Protein AF-A0A4R7T7I4-F1 (afdb_monomer_lite)

Secondary structure (DSSP, 8-state):
--------HHHHHHHHHHHHHHHHHHHHTTSEEEEEEE-TTS-EEEEEEE-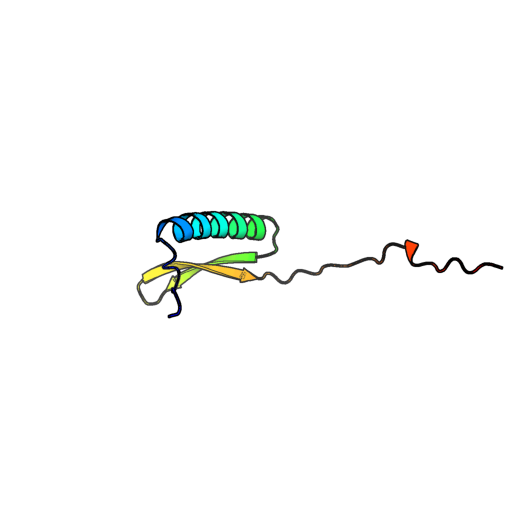------PPPGGG------

pLDDT: mean 71.57, std 10.82, range [38.09, 83.94]

InterPro domains:
  IPR036388 Winged helix-like DNA-binding domain superfamily [G3DSA:1.10.10.10] (3-64)
  IPR036390 Winged helix DNA-binding domain superfamily [SSF46785] (13-66)

Organism: NCBI:txid2512212

Radius of gyration: 22.08 Å; chains: 1; bounding box: 42×37×64 Å

Sequence (69 aa):
MNRAKKLTPETRSMARQALQVHLKTLEKAGLVTAQLELSDDGKALKYYEAAPFSLHLTPPTWWRPLSRP

Foldseek 3Di:
DDPPPPPDVVVVVVVVVVVVVVLVVCCVVQQKPWDFDQDPVRDGDTDIGGHDDDDPPDPPPVVPPPPDD

Structure (mmCIF, N/CA/C/O backbone):
data_AF-A0A4R7T7I4-F1
#
_entry.id   AF-A0A4R7T7I4-F1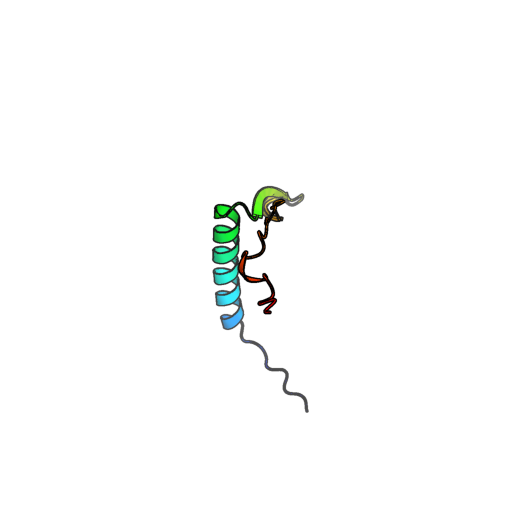
#
loop_
_atom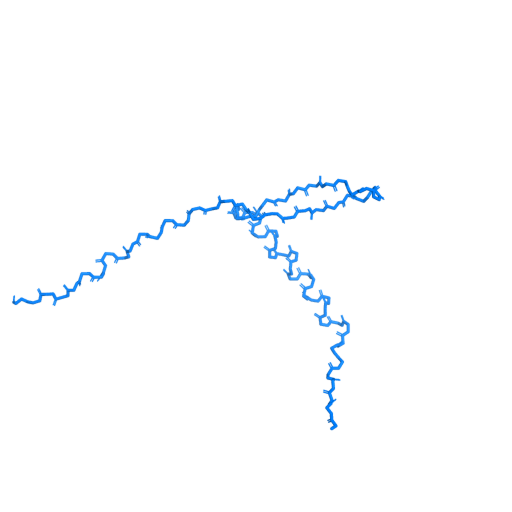_site.group_PDB
_atom_site.id
_atom_site.type_symbol
_atom_site.label_atom_id
_atom_site.label_alt_id
_atom_site.label_comp_id
_atom_site.label_asym_id
_atom_site.label_entity_id
_atom_site.label_seq_id
_atom_site.pdbx_PDB_ins_code
_atom_site.Cartn_x
_atom_site.Cartn_y
_atom_site.Cartn_z
_atom_site.occupancy
_atom_site.B_iso_or_equiv
_atom_site.auth_seq_id
_atom_site.auth_comp_id
_atom_site.auth_asym_id
_atom_site.auth_atom_id
_atom_site.pdbx_PDB_model_num
ATOM 1 N N . MET A 1 1 ? 25.663 -10.162 27.959 1.00 39.91 1 MET A N 1
ATOM 2 C CA . MET A 1 1 ? 25.493 -8.697 28.092 1.00 39.91 1 MET A CA 1
ATOM 3 C C . MET A 1 1 ? 25.059 -8.134 26.735 1.00 39.91 1 MET A C 1
ATOM 5 O O . MET A 1 1 ? 25.881 -7.631 25.984 1.00 39.91 1 MET A O 1
ATOM 9 N N . ASN A 1 2 ? 23.785 -8.310 26.364 1.00 38.09 2 ASN A N 1
ATOM 10 C CA . ASN A 1 2 ? 23.284 -7.935 25.036 1.00 38.09 2 ASN A CA 1
ATOM 11 C C . ASN A 1 2 ? 22.813 -6.479 25.065 1.00 38.09 2 ASN A C 1
ATOM 13 O O . ASN A 1 2 ? 21.764 -6.171 25.627 1.00 38.09 2 ASN A O 1
ATOM 17 N N . ARG A 1 3 ? 23.615 -5.571 24.493 1.00 47.12 3 ARG A N 1
ATOM 18 C CA . ARG A 1 3 ? 23.241 -4.166 24.292 1.00 47.12 3 ARG A CA 1
ATOM 19 C C . ARG A 1 3 ? 22.078 -4.103 23.304 1.00 47.12 3 ARG A C 1
ATOM 21 O O . ARG A 1 3 ? 22.285 -4.054 22.095 1.00 47.12 3 ARG A O 1
ATOM 28 N N . ALA A 1 4 ? 20.856 -4.073 23.826 1.00 56.59 4 ALA A N 1
ATOM 29 C CA . ALA A 1 4 ? 19.711 -3.587 23.079 1.00 56.59 4 ALA A CA 1
ATOM 30 C C . ALA A 1 4 ? 20.018 -2.142 22.665 1.00 56.59 4 ALA A C 1
ATOM 32 O O . ALA A 1 4 ? 20.006 -1.228 23.494 1.00 56.59 4 ALA A O 1
ATOM 33 N N . LYS A 1 5 ? 20.363 -1.948 21.386 1.00 57.88 5 LYS A N 1
ATOM 34 C CA . LYS A 1 5 ? 20.372 -0.633 20.748 1.00 57.88 5 LYS A CA 1
ATOM 35 C C . LYS A 1 5 ? 18.974 -0.061 20.954 1.00 57.88 5 LYS A C 1
ATOM 37 O O . LYS A 1 5 ? 18.030 -0.497 20.304 1.00 57.88 5 LYS A O 1
ATOM 42 N N . LYS A 1 6 ? 18.824 0.866 21.899 1.00 57.12 6 LYS A N 1
ATOM 43 C CA . LYS A 1 6 ? 17.610 1.668 22.009 1.00 57.12 6 LYS A CA 1
ATOM 44 C C . LYS A 1 6 ? 17.561 2.523 20.749 1.00 57.12 6 LYS A C 1
ATOM 46 O O . LYS A 1 6 ? 18.301 3.496 20.655 1.00 57.12 6 LYS A O 1
ATOM 51 N N . LEU A 1 7 ? 16.777 2.099 19.755 1.00 57.41 7 LEU A N 1
ATOM 52 C CA . LEU A 1 7 ? 16.499 2.935 18.595 1.00 57.41 7 LEU A CA 1
ATOM 53 C C . LEU A 1 7 ? 15.877 4.231 19.121 1.00 57.41 7 LEU A C 1
ATOM 55 O O . LEU A 1 7 ? 14.840 4.213 19.786 1.00 57.41 7 LEU A O 1
ATOM 59 N N . THR A 1 8 ? 16.573 5.336 18.887 1.00 59.38 8 THR A N 1
ATOM 60 C CA . THR A 1 8 ? 16.153 6.684 19.249 1.00 59.38 8 THR A CA 1
ATOM 61 C C . THR A 1 8 ? 14.840 7.042 18.533 1.00 59.38 8 THR A C 1
ATOM 63 O O . THR A 1 8 ? 14.584 6.572 17.421 1.00 59.38 8 THR A O 1
ATOM 66 N N . PRO A 1 9 ? 13.975 7.873 19.143 1.00 59.34 9 PRO A N 1
ATOM 67 C CA . PRO A 1 9 ? 12.675 8.246 18.570 1.00 59.34 9 PRO A CA 1
ATOM 68 C C . PRO A 1 9 ? 12.787 8.998 17.232 1.00 59.34 9 PRO A C 1
ATOM 70 O O . PRO A 1 9 ? 11.838 9.010 16.449 1.00 59.34 9 PRO A O 1
ATOM 73 N N . GLU A 1 10 ? 13.954 9.567 16.936 1.00 56.00 10 GLU A N 1
ATOM 74 C CA . GLU A 1 10 ? 14.208 10.366 15.734 1.00 56.00 10 GLU A CA 1
ATOM 75 C C . GLU A 1 10 ? 14.209 9.515 14.454 1.00 56.00 10 GLU A C 1
ATOM 77 O O . GLU A 1 10 ? 13.651 9.925 13.434 1.00 56.00 10 GLU A O 1
ATOM 82 N N . THR A 1 11 ? 14.701 8.270 14.516 1.00 55.44 11 THR A N 1
ATOM 83 C CA . THR A 1 11 ? 14.705 7.353 13.360 1.00 55.44 11 THR A CA 1
ATOM 84 C C . THR A 1 11 ? 13.285 6.974 12.927 1.00 55.44 11 THR A C 1
ATOM 86 O O . THR A 1 11 ? 13.004 6.780 11.744 1.00 55.44 11 THR A O 1
ATOM 89 N N . ARG A 1 12 ? 12.345 6.911 13.880 1.00 55.47 12 ARG A N 1
ATOM 90 C CA . ARG 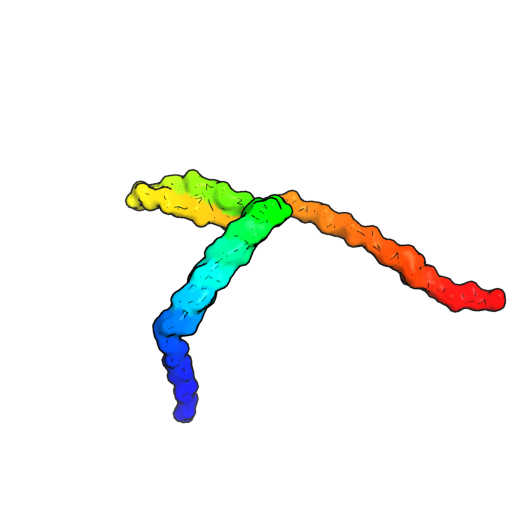A 1 12 ? 10.950 6.534 13.613 1.00 55.47 12 ARG A CA 1
ATOM 91 C C . ARG A 1 12 ? 10.164 7.649 12.916 1.00 55.47 12 ARG A C 1
ATOM 93 O O . ARG A 1 12 ? 9.212 7.349 12.195 1.00 55.47 12 ARG A O 1
ATOM 100 N N . SER A 1 13 ? 10.562 8.911 13.093 1.00 59.72 13 SER A N 1
ATOM 101 C CA . SER A 1 13 ? 9.917 10.048 12.423 1.00 59.72 13 SER A CA 1
ATOM 102 C C . SER A 1 13 ? 10.146 10.006 10.907 1.00 59.72 13 SER A C 1
ATOM 104 O O . SER A 1 13 ? 9.189 10.069 10.131 1.00 59.72 13 SER A O 1
ATOM 106 N N . MET A 1 14 ? 11.392 9.759 10.484 1.00 62.12 14 MET A N 1
ATOM 107 C CA . MET A 1 14 ? 11.746 9.645 9.063 1.00 62.12 14 MET A CA 1
ATOM 108 C C . MET A 1 14 ? 11.044 8.458 8.389 1.00 62.12 14 MET A C 1
ATOM 110 O O . MET A 1 14 ? 10.536 8.592 7.278 1.00 62.12 14 MET A O 1
ATOM 114 N N . ALA A 1 15 ? 10.924 7.320 9.085 1.00 71.62 15 ALA A N 1
ATOM 115 C CA . ALA A 1 15 ? 10.194 6.152 8.585 1.00 71.62 15 ALA A CA 1
ATOM 116 C C . ALA A 1 15 ? 8.698 6.442 8.357 1.00 71.62 15 ALA A C 1
ATOM 118 O O . ALA A 1 15 ? 8.121 5.979 7.375 1.00 71.62 15 ALA A O 1
ATOM 119 N N . ARG A 1 16 ? 8.068 7.243 9.229 1.00 74.00 16 ARG A N 1
ATOM 120 C CA . ARG A 1 16 ? 6.654 7.632 9.096 1.00 74.00 16 ARG A CA 1
ATOM 121 C C . ARG A 1 16 ? 6.416 8.536 7.891 1.00 74.00 16 ARG A C 1
ATOM 123 O O . ARG A 1 16 ? 5.463 8.310 7.150 1.00 74.00 16 ARG A O 1
ATOM 130 N N . GLN A 1 17 ? 7.276 9.534 7.691 1.00 76.44 17 GLN A N 1
ATOM 131 C CA . GLN A 1 17 ? 7.186 10.425 6.532 1.00 76.44 17 GLN A CA 1
ATOM 132 C C . GLN A 1 17 ? 7.444 9.667 5.228 1.00 76.44 17 GLN A C 1
ATOM 134 O O . GLN A 1 17 ? 6.665 9.795 4.284 1.00 76.44 17 GLN A O 1
ATOM 139 N N . ALA A 1 18 ? 8.477 8.820 5.197 1.00 78.38 18 ALA A N 1
ATOM 140 C CA . ALA A 1 18 ? 8.765 7.978 4.043 1.00 78.38 18 ALA A CA 1
ATOM 141 C C . ALA A 1 18 ? 7.575 7.066 3.715 1.00 78.38 18 ALA A C 1
ATOM 143 O O . ALA A 1 18 ? 7.127 7.051 2.571 1.00 78.38 18 ALA A O 1
ATOM 144 N N . LEU A 1 19 ? 6.997 6.382 4.706 1.00 79.62 19 LEU A N 1
ATOM 145 C CA . LEU A 1 19 ? 5.831 5.520 4.508 1.00 79.62 19 LEU A CA 1
ATOM 146 C C . LEU A 1 19 ? 4.642 6.280 3.900 1.00 79.62 19 LEU A C 1
ATOM 148 O O . LEU A 1 19 ? 4.023 5.789 2.962 1.00 79.62 19 LEU A O 1
ATOM 152 N N . GLN A 1 20 ? 4.352 7.497 4.375 1.00 79.88 20 GLN A N 1
ATOM 153 C CA . GLN A 1 20 ? 3.270 8.315 3.813 1.00 79.88 20 GLN A CA 1
ATOM 154 C C . GLN A 1 20 ? 3.510 8.707 2.351 1.00 79.88 20 GLN A C 1
ATOM 156 O O . GLN A 1 20 ? 2.566 8.729 1.561 1.00 79.88 20 GLN A O 1
ATOM 161 N N . VAL A 1 21 ? 4.756 9.010 1.978 1.00 83.94 21 VAL A N 1
ATOM 162 C CA . VAL A 1 21 ? 5.112 9.309 0.583 1.00 83.94 21 VAL A CA 1
ATOM 163 C C . VAL A 1 21 ? 4.953 8.065 -0.290 1.00 83.94 21 VAL A C 1
ATOM 165 O O . VAL A 1 21 ? 4.347 8.153 -1.354 1.00 83.94 21 VAL A O 1
ATOM 168 N N . HIS A 1 22 ? 5.418 6.902 0.172 1.00 82.38 22 HIS A N 1
ATOM 169 C CA . HIS A 1 22 ? 5.300 5.649 -0.579 1.00 82.38 22 HIS A CA 1
ATOM 170 C C . HIS A 1 22 ? 3.836 5.239 -0.767 1.00 82.38 22 HIS A C 1
ATOM 172 O O . HIS A 1 22 ? 3.452 4.902 -1.882 1.00 82.38 22 HIS A O 1
ATOM 178 N N . LEU A 1 23 ? 3.000 5.352 0.273 1.00 82.00 23 LEU A N 1
ATOM 179 C CA . LEU A 1 23 ? 1.561 5.083 0.172 1.00 82.00 23 LEU A CA 1
ATOM 180 C C . LEU A 1 23 ? 0.876 6.004 -0.844 1.00 82.00 23 LEU A C 1
ATOM 182 O O . LEU A 1 23 ? 0.113 5.520 -1.670 1.00 82.00 23 LEU A O 1
ATOM 186 N N . LYS A 1 24 ? 1.197 7.307 -0.860 1.00 82.62 24 LYS A N 1
ATOM 187 C CA . LYS A 1 24 ? 0.667 8.241 -1.872 1.00 82.62 24 LYS A CA 1
ATOM 188 C C . LYS A 1 24 ? 1.126 7.904 -3.290 1.00 82.62 24 LYS A C 1
ATOM 190 O O . LYS A 1 24 ? 0.356 8.069 -4.231 1.00 82.62 24 LYS A O 1
ATOM 195 N N . THR A 1 25 ? 2.373 7.474 -3.462 1.00 83.69 25 THR A N 1
ATOM 196 C CA . THR A 1 25 ? 2.897 7.069 -4.775 1.00 83.69 25 THR A CA 1
ATOM 197 C C . THR A 1 25 ? 2.224 5.790 -5.266 1.00 83.69 25 THR A C 1
ATOM 199 O O . THR A 1 25 ? 1.838 5.727 -6.429 1.00 83.69 25 THR A O 1
ATOM 202 N N . LEU A 1 26 ? 2.024 4.805 -4.385 1.00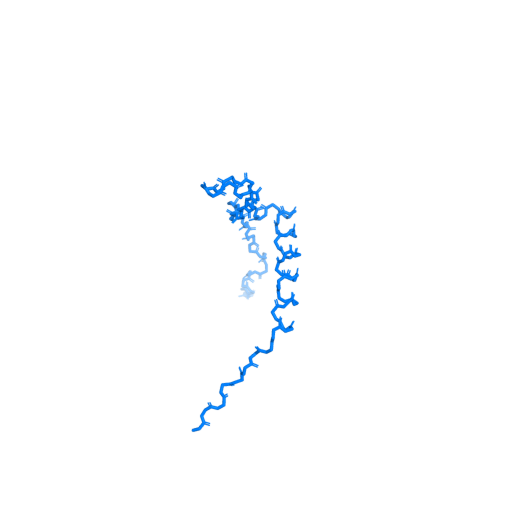 80.94 26 LEU A N 1
ATOM 203 C CA . LEU A 1 26 ? 1.299 3.570 -4.696 1.00 80.94 26 LEU A CA 1
ATOM 204 C C . LEU A 1 26 ? -0.188 3.830 -4.989 1.00 80.94 26 LEU A C 1
ATOM 206 O O . LEU A 1 26 ? -0.731 3.229 -5.914 1.00 80.94 26 LEU A O 1
ATOM 210 N N . GLU A 1 27 ? -0.813 4.767 -4.268 1.00 83.50 27 GLU A N 1
ATOM 211 C CA . GLU A 1 27 ? -2.182 5.241 -4.525 1.00 83.50 27 GLU A CA 1
ATOM 212 C C . GLU A 1 27 ? -2.292 5.879 -5.918 1.00 83.50 27 GLU A C 1
ATOM 214 O O . GLU A 1 27 ? -3.138 5.495 -6.721 1.00 83.50 27 GLU A O 1
ATOM 219 N N . LYS A 1 28 ? -1.371 6.789 -6.263 1.00 80.12 28 LYS A N 1
ATOM 220 C CA . LYS A 1 28 ? -1.312 7.409 -7.600 1.00 80.12 28 LYS A CA 1
ATOM 221 C C . LYS A 1 28 ? -1.021 6.417 -8.724 1.00 80.12 28 LYS A C 1
ATOM 223 O O . LYS A 1 28 ? -1.481 6.629 -9.840 1.00 80.12 28 LYS A O 1
ATOM 228 N N . ALA A 1 29 ? -0.246 5.373 -8.447 1.00 82.50 29 ALA A N 1
ATOM 229 C CA . ALA A 1 29 ? 0.046 4.315 -9.407 1.00 82.50 29 ALA A CA 1
ATOM 230 C C . ALA A 1 29 ? -1.143 3.359 -9.626 1.00 82.50 29 ALA A C 1
ATOM 232 O O . ALA A 1 29 ? -1.054 2.483 -10.481 1.00 82.50 29 ALA A O 1
ATOM 233 N N . GLY A 1 30 ? -2.233 3.498 -8.860 1.00 79.00 30 GLY A N 1
ATOM 234 C CA . GLY A 1 30 ? -3.384 2.597 -8.924 1.00 79.00 30 GLY A CA 1
ATOM 235 C C . GLY A 1 30 ? -3.104 1.203 -8.355 1.00 79.00 30 GLY A C 1
ATOM 236 O O . GLY A 1 30 ? -3.866 0.279 -8.612 1.00 79.00 30 GLY A O 1
ATOM 237 N N . LEU A 1 31 ? -2.013 1.038 -7.597 1.00 81.06 31 LEU A N 1
ATOM 238 C CA . LEU A 1 31 ? -1.639 -0.230 -6.957 1.00 81.06 31 LEU A CA 1
ATOM 239 C C . LEU A 1 31 ? -2.288 -0.396 -5.577 1.00 81.06 31 LEU A C 1
ATOM 241 O O . LEU A 1 31 ? -2.381 -1.505 -5.058 1.00 81.06 31 LEU A O 1
ATOM 245 N N . VAL A 1 32 ? -2.712 0.708 -4.962 1.00 81.56 32 VAL A N 1
ATOM 246 C CA . VAL A 1 32 ? -3.335 0.751 -3.635 1.00 81.56 32 VAL A CA 1
ATOM 247 C C . VAL A 1 32 ? -4.530 1.700 -3.697 1.00 81.56 32 VAL A C 1
ATOM 249 O O . VAL A 1 32 ? -4.425 2.794 -4.243 1.00 81.56 32 VAL A O 1
ATOM 252 N N . THR A 1 33 ? -5.663 1.312 -3.128 1.00 78.12 33 THR A N 1
ATOM 253 C CA . THR A 1 33 ? -6.831 2.178 -2.931 1.00 78.12 33 THR A CA 1
ATOM 254 C C . THR A 1 33 ? -6.818 2.748 -1.520 1.00 78.12 33 THR A C 1
ATOM 256 O O . THR A 1 33 ? -6.531 2.037 -0.561 1.00 78.12 33 THR A O 1
ATOM 259 N N . ALA A 1 34 ? -7.130 4.037 -1.379 1.00 79.69 34 ALA A N 1
ATOM 260 C CA . ALA A 1 34 ? -7.265 4.679 -0.078 1.00 79.69 34 ALA A CA 1
ATOM 261 C C . ALA A 1 34 ? -8.731 5.054 0.166 1.00 79.69 34 ALA A C 1
ATOM 263 O O . ALA A 1 34 ? -9.286 5.879 -0.558 1.00 79.69 34 ALA A O 1
ATOM 264 N N . GLN A 1 35 ? -9.350 4.469 1.187 1.00 78.00 35 GLN A N 1
ATOM 265 C CA . GLN A 1 35 ? -10.714 4.774 1.610 1.00 78.00 35 GLN A CA 1
ATOM 266 C C . GLN A 1 35 ? -10.695 5.514 2.944 1.00 78.00 35 GLN A C 1
ATOM 268 O O . GLN A 1 35 ? -9.885 5.229 3.823 1.00 78.00 35 GLN A O 1
ATOM 273 N N . LEU A 1 36 ? -11.556 6.518 3.081 1.00 80.25 36 LEU A N 1
ATOM 274 C CA . LEU A 1 36 ? -11.718 7.237 4.337 1.00 80.25 36 LEU A CA 1
ATOM 275 C C . LEU A 1 36 ? -12.868 6.576 5.099 1.00 80.25 36 LEU A C 1
ATOM 277 O O . LEU A 1 36 ? -14.024 6.748 4.723 1.00 80.25 36 LEU A O 1
ATOM 281 N N . GLU A 1 37 ? -12.552 5.816 6.138 1.00 79.56 37 GLU A N 1
ATOM 282 C CA . GLU A 1 37 ? -13.558 5.188 6.992 1.00 79.56 37 GLU A CA 1
ATOM 283 C C . GLU A 1 37 ? -13.645 5.910 8.333 1.00 79.56 37 GLU A C 1
ATOM 285 O O . GLU A 1 37 ? -12.635 6.337 8.903 1.00 79.56 37 GLU A O 1
ATOM 290 N N . LEU A 1 38 ? -14.868 6.057 8.844 1.00 76.06 38 LEU A N 1
ATOM 291 C CA . LEU A 1 38 ? -15.075 6.467 10.225 1.00 76.06 38 LEU A CA 1
ATOM 292 C C . LEU A 1 38 ? -14.911 5.243 11.120 1.00 76.06 38 LEU A C 1
ATOM 294 O O . LEU A 1 38 ? -15.684 4.294 11.042 1.00 76.06 38 LEU A O 1
ATOM 298 N N . SER A 1 39 ? -13.912 5.290 11.992 1.00 73.88 39 SER A N 1
ATOM 299 C CA . SER A 1 39 ? -13.787 4.331 13.082 1.00 73.88 39 SER A CA 1
ATOM 300 C C . SER A 1 39 ? -14.943 4.521 14.070 1.00 73.88 39 SER A C 1
ATOM 302 O O . SER A 1 39 ? -15.431 5.638 14.233 1.00 73.88 39 SER A O 1
ATOM 304 N N . ASP A 1 40 ? -15.301 3.464 14.798 1.00 72.50 40 ASP A N 1
ATOM 305 C CA . ASP A 1 40 ? -16.338 3.476 15.850 1.00 72.50 40 ASP A CA 1
ATOM 306 C C . ASP A 1 40 ? -16.121 4.574 16.921 1.00 72.50 40 ASP A C 1
ATOM 308 O O . ASP A 1 40 ? -17.0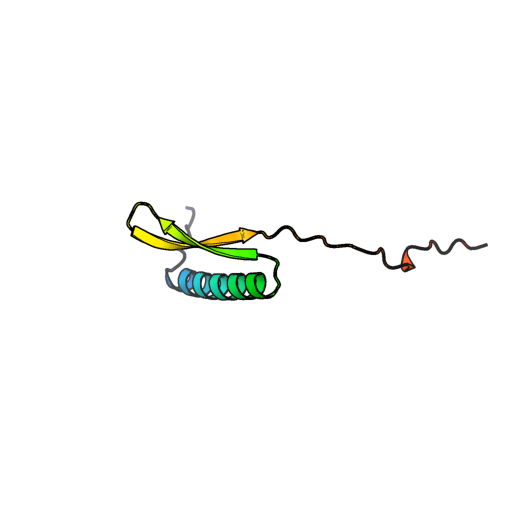58 5.114 17.495 1.00 72.50 40 ASP A O 1
ATOM 312 N N . ASP A 1 41 ? -14.864 4.990 17.112 1.00 78.19 41 ASP A N 1
ATOM 313 C CA . ASP A 1 41 ? -14.434 6.092 17.988 1.00 78.19 41 ASP A CA 1
ATOM 314 C C . ASP A 1 41 ? -14.643 7.502 17.375 1.00 78.19 41 ASP A C 1
ATOM 316 O O . ASP A 1 41 ? -14.176 8.504 17.910 1.00 78.19 41 ASP A O 1
ATOM 320 N N . GLY A 1 42 ? -15.281 7.610 16.204 1.00 78.31 42 GLY A N 1
ATOM 321 C CA . GLY A 1 42 ? -15.506 8.873 15.484 1.00 78.31 42 GLY A CA 1
ATOM 322 C C . GLY A 1 42 ? -14.274 9.422 14.752 1.00 78.31 42 GLY A C 1
ATOM 323 O O . GLY A 1 42 ? -14.281 10.551 14.260 1.00 78.31 42 GLY A O 1
ATOM 324 N N . LYS A 1 43 ? -13.191 8.644 14.664 1.00 78.25 43 LYS A N 1
ATOM 325 C CA . LYS A 1 43 ? -11.961 9.048 13.970 1.00 78.25 43 LYS A CA 1
ATOM 326 C C . LYS A 1 43 ? -12.043 8.706 12.491 1.00 78.25 43 LYS A C 1
ATOM 328 O O . LYS A 1 43 ? -12.149 7.538 12.134 1.00 78.25 43 LYS A O 1
ATOM 333 N N . ALA A 1 44 ? -11.911 9.717 11.638 1.00 77.88 44 ALA A N 1
ATOM 334 C CA . ALA A 1 44 ? -11.695 9.515 10.212 1.00 77.88 44 ALA A CA 1
ATOM 335 C C . ALA A 1 44 ? -10.289 8.938 9.986 1.00 77.88 44 ALA A C 1
ATOM 337 O O . ALA A 1 44 ? -9.277 9.627 10.163 1.00 77.88 44 ALA A O 1
ATOM 338 N N . LEU A 1 45 ? -10.227 7.662 9.621 1.00 79.38 45 LEU A N 1
ATOM 339 C CA . LEU A 1 45 ? -8.997 6.949 9.318 1.00 79.38 45 LEU A CA 1
ATOM 340 C C . LEU A 1 45 ? -8.903 6.738 7.810 1.00 79.38 45 LEU A C 1
ATOM 342 O O . LEU A 1 45 ? -9.871 6.381 7.146 1.00 79.38 45 LEU A O 1
ATOM 346 N N . LYS A 1 46 ? -7.709 6.964 7.262 1.00 77.62 46 LYS A N 1
ATOM 347 C CA . LYS A 1 46 ? -7.424 6.654 5.862 1.00 77.62 46 LYS A CA 1
ATOM 348 C C . LYS A 1 46 ? -6.956 5.201 5.794 1.00 77.62 46 LYS A C 1
ATOM 350 O O . LYS A 1 46 ? -5.812 4.911 6.148 1.00 77.62 46 LYS A O 1
ATOM 355 N N . TYR A 1 47 ? -7.864 4.307 5.427 1.00 81.44 47 TYR A N 1
ATOM 356 C CA . TYR A 1 47 ? -7.610 2.891 5.216 1.00 81.44 47 TYR A CA 1
ATOM 357 C C . TYR A 1 47 ? -6.986 2.694 3.836 1.00 81.44 47 TYR A C 1
ATOM 359 O O . TYR A 1 47 ? -7.480 3.237 2.852 1.00 81.44 47 TYR A O 1
ATOM 367 N N . TYR A 1 48 ? -5.875 1.967 3.763 1.00 80.00 48 TYR A N 1
ATOM 368 C CA . TYR A 1 48 ? -5.197 1.668 2.505 1.00 80.00 48 TYR A CA 1
ATOM 369 C C . TYR A 1 48 ? -5.315 0.171 2.242 1.00 80.00 48 TYR A C 1
ATOM 371 O O . TYR A 1 48 ? -4.869 -0.626 3.065 1.00 80.00 48 TYR A O 1
ATOM 379 N N . GLU A 1 49 ? -5.875 -0.199 1.098 1.00 81.44 49 GLU A N 1
ATOM 380 C CA . GLU A 1 49 ? -6.019 -1.586 0.659 1.00 81.44 49 GLU A CA 1
ATOM 381 C C . GLU A 1 49 ? -5.270 -1.796 -0.662 1.00 81.44 49 GLU A C 1
ATOM 383 O O . GLU A 1 49 ? -5.187 -0.890 -1.490 1.00 81.44 49 GLU A O 1
ATOM 388 N N . ALA A 1 50 ? -4.673 -2.972 -0.859 1.00 79.12 50 ALA A N 1
ATOM 389 C CA . ALA A 1 50 ? -4.008 -3.290 -2.118 1.00 79.12 50 ALA A CA 1
ATOM 390 C C . ALA A 1 50 ? -5.055 -3.467 -3.227 1.00 79.12 50 ALA A C 1
ATOM 392 O O . ALA A 1 50 ? -5.928 -4.327 -3.128 1.00 79.12 50 ALA A O 1
ATOM 393 N N . ALA A 1 51 ? -4.950 -2.674 -4.292 1.00 79.06 51 ALA A N 1
ATOM 394 C CA . ALA A 1 51 ? -5.830 -2.821 -5.439 1.00 79.06 51 ALA A CA 1
ATOM 395 C C . ALA A 1 51 ? -5.445 -4.094 -6.212 1.00 79.06 51 ALA A C 1
ATOM 397 O O . ALA A 1 51 ? -4.251 -4.382 -6.356 1.00 79.06 51 ALA A O 1
ATOM 398 N N . PRO A 1 52 ? -6.411 -4.858 -6.747 1.00 73.38 52 PRO A N 1
ATOM 399 C CA . PRO A 1 52 ? -6.102 -5.978 -7.622 1.00 73.38 52 PRO A CA 1
ATOM 400 C C . PRO A 1 52 ? -5.441 -5.447 -8.901 1.00 73.38 52 PRO A C 1
ATOM 402 O O . PRO A 1 52 ? -6.095 -4.849 -9.752 1.00 73.38 52 PRO A O 1
ATOM 405 N N . PHE A 1 53 ? -4.132 -5.659 -9.037 1.00 74.00 53 PHE A N 1
ATOM 406 C CA . PHE A 1 53 ? -3.379 -5.338 -10.247 1.00 74.00 53 PHE A CA 1
ATOM 407 C C . PHE A 1 53 ? -2.971 -6.624 -10.970 1.00 74.00 53 PHE A C 1
ATOM 409 O O . PHE A 1 53 ? -2.636 -7.633 -10.349 1.00 74.00 53 PHE A O 1
ATOM 416 N N . SER A 1 54 ? -2.978 -6.595 -12.302 1.00 74.25 54 SER A N 1
ATOM 417 C CA . SER A 1 54 ? -2.520 -7.710 -13.133 1.00 74.25 54 SER A CA 1
ATOM 418 C C . SER A 1 54 ? -1.233 -7.316 -13.842 1.00 74.25 54 SER A C 1
ATOM 420 O O . SER A 1 54 ? -1.242 -6.532 -14.789 1.00 74.25 54 SER A O 1
ATOM 422 N N . LEU A 1 55 ? -0.105 -7.855 -13.379 1.00 73.44 55 LEU A N 1
ATOM 423 C CA . LEU A 1 55 ? 1.174 -7.696 -14.061 1.00 73.44 55 LEU A CA 1
ATOM 424 C C . LEU A 1 55 ? 1.303 -8.783 -15.134 1.00 73.44 55 LEU A C 1
ATOM 426 O O . LEU A 1 55 ? 1.669 -9.920 -14.843 1.00 73.44 55 LEU A O 1
ATOM 430 N N . HIS A 1 56 ? 1.004 -8.435 -16.384 1.00 74.50 56 HIS A N 1
ATOM 431 C CA . HIS A 1 56 ? 1.281 -9.310 -17.520 1.00 74.50 56 HIS A CA 1
ATOM 432 C C . HIS A 1 56 ? 2.771 -9.238 -17.855 1.00 74.50 56 HIS A C 1
ATOM 434 O O . HIS A 1 56 ? 3.227 -8.365 -18.592 1.00 74.50 56 HIS A O 1
ATOM 440 N N . LEU A 1 57 ? 3.543 -10.156 -17.278 1.00 75.12 57 LEU A N 1
ATOM 441 C CA . LEU A 1 57 ? 4.933 -10.363 -17.658 1.00 75.12 57 LEU A CA 1
ATOM 442 C C . LEU A 1 57 ? 4.961 -11.083 -19.008 1.00 75.12 57 LEU A C 1
ATOM 444 O O . LEU A 1 57 ? 4.881 -12.308 -19.068 1.00 75.12 57 LEU A O 1
ATOM 448 N N . THR A 1 58 ? 5.070 -10.327 -20.099 1.00 74.50 58 THR A N 1
ATOM 449 C CA . THR A 1 58 ? 5.446 -10.910 -21.387 1.00 74.50 58 THR A CA 1
ATOM 450 C C . THR A 1 58 ? 6.903 -11.351 -21.259 1.00 74.50 58 THR A C 1
ATOM 452 O O . THR A 1 58 ? 7.757 -10.497 -20.997 1.00 74.50 58 THR A O 1
ATOM 455 N N . PRO A 1 59 ? 7.225 -12.651 -21.397 1.00 75.50 59 PRO A N 1
ATOM 456 C CA . PRO A 1 59 ? 8.613 -13.084 -21.401 1.00 75.50 59 PRO A CA 1
ATOM 457 C C . PRO A 1 59 ? 9.346 -12.275 -22.472 1.00 75.50 59 PRO A C 1
ATOM 459 O O . PRO A 1 59 ? 8.838 -12.194 -23.596 1.00 75.50 59 PRO A O 1
ATOM 462 N N . PRO A 1 60 ? 10.509 -11.664 -22.184 1.00 71.62 60 PRO A N 1
ATOM 463 C CA . PRO A 1 60 ? 11.314 -11.131 -23.263 1.00 71.62 60 PRO A CA 1
ATOM 464 C C . PRO A 1 60 ? 11.579 -12.292 -24.224 1.00 71.62 60 PRO A C 1
ATOM 466 O O . PRO A 1 60 ? 12.101 -13.337 -23.828 1.00 71.62 60 PRO A O 1
ATOM 469 N N . THR A 1 61 ? 11.202 -12.109 -25.492 1.00 65.56 61 THR A N 1
ATOM 470 C CA . THR A 1 61 ? 11.336 -13.071 -26.606 1.00 65.56 61 THR A CA 1
ATOM 471 C C . THR A 1 61 ? 12.762 -13.638 -26.753 1.00 65.56 61 THR A C 1
ATOM 473 O O . THR A 1 61 ? 12.996 -14.603 -27.474 1.00 65.56 61 THR A O 1
ATOM 476 N N . TRP A 1 62 ? 13.720 -13.075 -26.016 1.00 60.09 62 TRP A N 1
ATOM 477 C CA . TRP A 1 62 ? 15.094 -13.525 -25.866 1.00 60.09 62 TRP A CA 1
ATOM 478 C C . TRP A 1 62 ? 15.265 -14.948 -25.319 1.00 60.09 62 TRP A C 1
ATOM 480 O O . TRP A 1 62 ? 16.319 -15.527 -25.560 1.00 60.09 62 TRP A O 1
ATOM 490 N N . TRP A 1 63 ? 14.289 -15.561 -24.631 1.00 69.62 63 TRP A N 1
ATOM 491 C CA . TRP A 1 63 ? 14.530 -16.915 -24.096 1.00 69.62 63 TRP A CA 1
ATOM 492 C C . TRP A 1 63 ? 14.803 -17.968 -25.181 1.00 69.62 63 TRP A C 1
ATOM 494 O O . TRP A 1 63 ? 15.239 -19.059 -24.829 1.00 69.62 63 TRP A O 1
ATOM 504 N N . ARG A 1 64 ? 14.609 -17.642 -26.476 1.00 67.25 64 ARG A N 1
ATOM 505 C CA . ARG A 1 64 ? 14.939 -18.509 -27.610 1.00 67.25 64 ARG A CA 1
ATOM 506 C C . ARG A 1 64 ? 16.317 -19.146 -27.382 1.00 67.25 64 ARG A C 1
ATOM 508 O O . ARG A 1 64 ? 17.323 -18.441 -27.500 1.00 67.25 64 ARG A O 1
ATOM 515 N N . PRO A 1 65 ? 16.386 -20.456 -27.067 1.00 68.00 65 PRO A N 1
ATOM 516 C CA . PRO A 1 65 ? 17.667 -21.124 -27.013 1.00 68.00 65 PRO A CA 1
ATOM 517 C C . PRO A 1 65 ? 18.303 -20.922 -28.385 1.00 68.00 65 PRO A C 1
ATOM 519 O O . PRO A 1 65 ? 17.643 -21.079 -29.416 1.00 68.00 65 PRO A O 1
ATOM 522 N N . LEU A 1 66 ? 19.568 -20.505 -28.398 1.00 68.44 66 LEU A N 1
ATOM 523 C CA . LEU A 1 66 ? 20.432 -20.593 -29.569 1.00 68.44 66 LEU A CA 1
ATOM 524 C C . LEU A 1 66 ? 20.586 -22.082 -29.912 1.00 68.44 66 LEU A C 1
ATOM 526 O O . LEU A 1 66 ? 21.630 -22.685 -29.681 1.00 68.44 66 LEU A O 1
ATOM 530 N N . SER A 1 67 ? 19.524 -22.697 -30.425 1.00 65.06 67 SER A N 1
ATOM 531 C CA . SER A 1 67 ? 19.566 -23.999 -31.059 1.00 65.06 67 SER A CA 1
ATOM 532 C C . SER A 1 67 ? 20.241 -23.786 -32.405 1.00 65.06 67 SER A C 1
ATOM 534 O O . SER A 1 67 ? 19.594 -23.548 -33.420 1.00 65.06 67 SER A O 1
ATOM 536 N N . ARG A 1 68 ? 21.577 -23.801 -32.358 1.00 55.16 68 ARG A N 1
ATOM 537 C CA . ARG A 1 68 ? 22.415 -24.228 -33.480 1.00 55.16 68 ARG A CA 1
ATOM 538 C C . ARG A 1 68 ? 21.988 -25.655 -33.841 1.00 55.16 68 ARG A C 1
ATOM 540 O O . ARG A 1 68 ? 21.714 -26.443 -32.930 1.00 55.16 68 ARG A O 1
ATOM 547 N N . PRO A 1 69 ? 21.861 -25.959 -35.130 1.00 58.94 69 PRO A N 1
ATOM 548 C CA . PRO A 1 69 ? 23.027 -26.454 -35.864 1.00 58.94 69 PRO A CA 1
ATOM 549 C C . PRO A 1 69 ? 23.478 -25.533 -36.998 1.00 58.94 69 PRO A C 1
ATOM 551 O O . PRO A 1 69 ? 22.613 -24.900 -37.642 1.00 58.94 69 PRO A O 1
#

=== Feature glossary ===
The record interleaves many kinds of information about one protein. Here is each kind framed as the question it answers.

Q: What known structures does this most resemble?
A: Structural nearest neighbors (via Foldseek easy-search vs the PDB). Reported per hit: target PDB id, E-value, and alignment TM-score. A TM-score above ~0.5 is the conventional threshold for 'same fold'.

Q: Where is each backbone atom in 3D?
A: The mmCIF table is the protein's shape written out atom by atom. For each backbone N, Cα, C, and carbonyl O, it records an (x, y, z) coordinate triple in Å plus the residue type, chain letter, and residue number.

Q: What are the backbone torsion angles?
A: The φ/ψ torsion pair specifies the backbone conformation at each residue. φ rotates about the N–Cα bond, ψ about the Cα–C bond. Steric clashes forbid most of the (φ, ψ) plane — the allowed regions (α-helix basin, β-sheet basin, left-handed helix) are the Ramachandran-allowed regions.

Q: Which residues are buried vs exposed?
A: Solvent-accessible surface area (SASA) is the area in Å² traced out by the centre of a 1.4 Å probe sphere (a water molecule) rolled over the protein's van der Waals surface (Shrake–Rupley / Lee–Richards construction). Buried residues have near-zero SASA; fully exposed residues can exceed 200 Å². The total SASA scales roughly with the number of surface residues.

Q: How confident is the AlphaFold model at each residue?
A: pLDDT is the predicted lDDT-Cα score: AlphaFold's confidence that the local environment of each residue (all inter-atomic distances within 15 Å) is correctly placed. It is a per-residue number between 0 and 100, with higher meaning more reliable.

Q: What does the local fold look like, residue by residue?
A: 3Di is Foldseek's structural alphabet. Each residue is assigned one of twenty discrete states based on how its Cα sits relative to its spatial (not sequential) neighbors. Aligning 3Di strings finds structural homologs roughly as well as full 3D superposition, but orders of magnitude faster.

Q: How big and how compact is the whole molecule?
A: Radius of gyration (Rg) is the root-mean-square distance of Cα atoms from their centroid — a single number for overall size and compactness. A globular domain of N residues has Rg ≈ 2.2·N^0.38 Å; an extended or disordered chain has a much larger Rg. The Cα contact count is the number of residue pairs whose Cα atoms are within 8 Å and are more than four positions apart in sequence — a standard proxy for tertiary packing density. The bounding box is the smallest axis-aligned box enclosing all Cα atoms.

Q: Which residues are in helices, strands, or loops?
A: DSSP 8-state secondary structure assigns each residue one of H (α-helix), G (3₁₀-helix), I (π-helix), E (extended β-strand), B (isolated β-bridge), T (hydrogen-bonded turn), S (bend), or '-' (coil). The assignment is computed from backbone hydrogen-bond geometry via the Kabsch–Sander algorithm.

Q: How mobile is each atom in the crystal?
A: Crystallographic B-factors measure how much each atom's electron density is smeared out, in Å². They rise in mobile loops and surface residues and fall in the buried interior. In AlphaFold models this column is repurposed to hold pLDDT instead.

Q: What if only a Cα trace is available?
A: P-SEA three-state annotation labels each residue as helix, strand, or coil based purely on the geometry of the Cα trace. It serves as a fallback when the full backbone (and thus DSSP) is unavailable.

Q: What family and function is it annotated with?
A: Database cross-references. InterPro integrates a dozen domain/family signature databases into unified entries with residue-range hits. GO terms attach function/process/location labels with evidence codes. CATH codes position the fold in a four-level structural taxonomy. Organism is the NCBI-taxonomy species name.

Q: Are the domains correctly placed relative to each other?
A: Predicted Aligned Error (PAE) is an AlphaFold confidence matrix: entry (i, j) is the expected error in the position of residue j, in ångströms, when the prediction is superimposed on the true structure at residue i. Low PAE within a block of residues means that block is internally rigid and well-predicted; high PAE between two blocks means their relative placement is uncertain even if each block individually is confident.

Q: What do the diagnostic plots show?
A: Three diagnostic plots accompany the record. The Cα contact map visualizes the tertiary structure as a 2D adjacency matrix (8 Å cutoff, sequence-local contacts suppressed). The Ramachandran plot shows the distribution of backbone (φ, ψ) torsions, with points in the α and β basins reflecting secondary structure content. The PAE plot shows AlphaFold's inter-residue confidence as a color matrix.

Q: What is the amino-acid chain?
A: Primary structure: the covalent order of the twenty standard amino acids along the backbone. Two proteins with the same sequence will (almost always) fold to the same structure; two with 30% identity often share a fold but not the details.

Q: What do the rendered images show?
A: The six renders are orthographic views along the three Cartesian axes in both directions. Representation (cartoon, sticks, or surface) and color scheme (sequence-rainbow or by-chain) vary across proteins so the training set covers all the common visualization conventions.